Protein AF-A0A2S3U6K3-F1 (afdb_monomer_lite)

Structure (mmCIF, N/CA/C/O backbone):
data_AF-A0A2S3U6K3-F1
#
_entry.id   AF-A0A2S3U6K3-F1
#
loop_
_atom_site.group_PDB
_atom_site.id
_atom_site.type_symbol
_atom_site.label_atom_id
_atom_site.label_alt_id
_atom_site.label_comp_id
_atom_site.label_asym_id
_atom_site.label_entity_id
_atom_site.label_seq_id
_atom_site.pdbx_PDB_ins_code
_atom_site.Cartn_x
_atom_site.Cartn_y
_atom_site.Cartn_z
_atom_site.occupancy
_atom_site.B_iso_or_equiv
_atom_site.auth_seq_id
_atom_site.auth_comp_id
_atom_site.auth_asym_id
_atom_site.auth_atom_id
_atom_site.pdbx_PDB_model_num
ATOM 1 N N . MET A 1 1 ? 9.345 13.080 -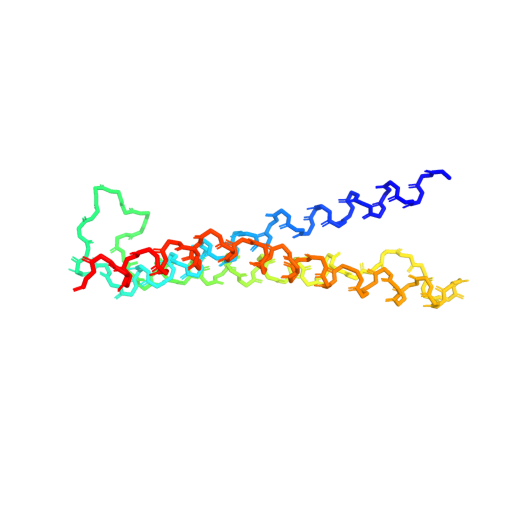25.683 1.00 51.69 1 MET A N 1
ATOM 2 C CA . MET A 1 1 ? 9.073 14.078 -24.620 1.00 51.69 1 MET A CA 1
ATOM 3 C C . MET A 1 1 ? 7.833 13.776 -23.768 1.00 51.69 1 MET A C 1
ATOM 5 O O . MET A 1 1 ? 7.858 14.134 -22.603 1.00 51.69 1 MET A O 1
ATOM 9 N N . ASN A 1 2 ? 6.800 13.067 -24.256 1.00 76.19 2 ASN A N 1
ATOM 10 C CA . ASN A 1 2 ? 5.600 12.757 -23.447 1.00 76.19 2 ASN A CA 1
ATOM 11 C C . ASN A 1 2 ? 5.644 11.438 -22.651 1.00 76.19 2 ASN A C 1
ATOM 13 O O . ASN A 1 2 ? 4.815 11.229 -21.774 1.00 76.19 2 ASN A O 1
ATOM 17 N N . GLU A 1 3 ? 6.584 10.536 -22.928 1.00 78.50 3 GLU A N 1
ATOM 18 C CA . GLU A 1 3 ? 6.544 9.182 -22.356 1.00 78.50 3 GLU A CA 1
ATOM 19 C C . GLU A 1 3 ? 6.883 9.147 -20.859 1.00 78.50 3 GLU A C 1
ATOM 21 O O . GLU A 1 3 ? 6.140 8.558 -20.077 1.00 78.50 3 GLU A O 1
ATOM 26 N N . LEU A 1 4 ? 7.935 9.861 -20.438 1.00 79.69 4 LEU A N 1
ATOM 27 C CA . LEU A 1 4 ? 8.308 9.975 -19.024 1.00 79.69 4 LEU A CA 1
ATOM 28 C C . LEU A 1 4 ? 7.207 10.657 -18.200 1.00 79.69 4 LEU A C 1
ATOM 30 O O . LEU A 1 4 ? 6.883 10.214 -17.102 1.00 79.69 4 LEU A O 1
ATOM 34 N N . PHE A 1 5 ? 6.606 11.717 -18.746 1.00 84.69 5 PHE A N 1
ATOM 35 C CA . PHE A 1 5 ? 5.509 12.430 -18.098 1.00 84.69 5 PHE A CA 1
ATOM 36 C C . PHE A 1 5 ? 4.273 11.535 -17.935 1.00 84.69 5 PHE A C 1
ATOM 38 O O . PHE A 1 5 ? 3.724 11.428 -16.840 1.00 84.69 5 PHE A O 1
ATOM 45 N N . ASN A 1 6 ? 3.886 10.815 -18.990 1.00 83.19 6 ASN A N 1
ATOM 46 C CA . ASN A 1 6 ? 2.787 9.852 -18.932 1.00 83.19 6 ASN A CA 1
ATOM 47 C C . ASN A 1 6 ? 3.073 8.710 -17.948 1.00 83.19 6 ASN A C 1
ATOM 49 O O . ASN A 1 6 ? 2.167 8.257 -17.249 1.00 83.19 6 ASN A O 1
ATOM 53 N N . TRP A 1 7 ? 4.325 8.258 -17.856 1.00 83.88 7 TRP A N 1
ATOM 54 C CA . TRP A 1 7 ? 4.736 7.263 -16.869 1.00 83.88 7 TRP A CA 1
ATOM 55 C C . TRP A 1 7 ? 4.600 7.791 -15.433 1.00 83.88 7 TRP A C 1
ATOM 57 O O . TRP A 1 7 ? 3.980 7.123 -14.608 1.00 83.88 7 TRP A O 1
ATOM 67 N N . LEU A 1 8 ? 5.065 9.012 -15.148 1.00 85.31 8 LEU A N 1
ATOM 68 C CA . LEU A 1 8 ? 4.902 9.649 -13.835 1.00 85.31 8 LEU A CA 1
ATOM 69 C C . LEU A 1 8 ? 3.427 9.842 -13.455 1.00 85.31 8 LEU A C 1
ATOM 71 O O . LEU A 1 8 ? 3.053 9.601 -12.306 1.00 85.31 8 LEU A O 1
ATOM 75 N N . LEU A 1 9 ? 2.575 10.234 -14.408 1.00 86.62 9 LEU A N 1
ATOM 76 C CA . LEU A 1 9 ? 1.130 10.339 -14.186 1.00 86.62 9 LEU A CA 1
ATOM 77 C C . LEU A 1 9 ? 0.504 8.978 -13.861 1.00 86.62 9 LEU A C 1
ATOM 79 O O . LEU A 1 9 ? -0.287 8.876 -12.922 1.00 86.62 9 LEU A O 1
ATOM 83 N N . ASN A 1 10 ? 0.887 7.926 -14.590 1.00 85.88 10 ASN A N 1
ATOM 84 C CA . ASN A 1 10 ? 0.429 6.567 -14.308 1.00 85.88 10 ASN A CA 1
ATOM 85 C C . ASN A 1 10 ? 0.885 6.108 -12.917 1.00 85.88 10 ASN A C 1
ATOM 87 O O . ASN A 1 10 ? 0.065 5.619 -12.143 1.00 85.88 10 ASN A O 1
ATOM 91 N N . LEU A 1 11 ? 2.149 6.340 -12.559 1.00 86.25 11 LEU A N 1
ATOM 92 C CA . LEU A 1 11 ? 2.684 6.011 -11.240 1.00 86.25 11 LEU A CA 1
ATOM 93 C C . LEU A 1 11 ? 1.915 6.730 -10.122 1.00 86.25 11 LEU A C 1
ATOM 95 O O . LEU A 1 11 ? 1.481 6.102 -9.157 1.00 86.25 11 LEU A O 1
ATOM 99 N N . ASN A 1 12 ? 1.680 8.036 -10.269 1.00 88.50 12 ASN A N 1
ATOM 100 C CA . ASN A 1 12 ? 0.926 8.830 -9.299 1.00 88.50 12 ASN A CA 1
ATOM 101 C C . ASN A 1 12 ? -0.510 8.302 -9.132 1.00 88.50 12 ASN A C 1
ATOM 103 O O . ASN A 1 12 ? -0.972 8.105 -8.006 1.00 88.50 12 ASN A O 1
ATOM 107 N N . SER A 1 13 ? -1.171 7.972 -10.247 1.00 85.31 13 SER A N 1
ATOM 108 C CA . SER A 1 13 ? -2.535 7.432 -10.241 1.00 85.31 13 SER A CA 1
ATOM 109 C C . SER A 1 13 ? -2.679 6.118 -9.462 1.00 85.31 13 SER A C 1
ATOM 111 O O . SER A 1 13 ? -3.771 5.814 -8.993 1.00 85.31 13 SER A O 1
ATOM 113 N N . VAL A 1 14 ? -1.586 5.371 -9.271 1.00 85.94 14 VAL A N 1
ATOM 114 C CA . VAL A 1 14 ? -1.536 4.124 -8.489 1.00 85.94 14 VAL A CA 1
ATOM 115 C C . VAL A 1 14 ? -1.131 4.374 -7.039 1.00 85.94 14 VAL A C 1
ATOM 117 O O . VAL A 1 14 ? -1.719 3.807 -6.115 1.00 85.94 14 VAL A O 1
ATOM 120 N N . VAL A 1 15 ? -0.133 5.234 -6.823 1.00 87.38 15 VAL A N 1
ATOM 121 C CA . VAL A 1 15 ? 0.391 5.557 -5.488 1.00 87.38 15 VAL A CA 1
ATOM 122 C C . VAL A 1 15 ? -0.669 6.257 -4.633 1.00 87.38 15 VAL A C 1
ATOM 124 O O . VAL A 1 15 ? -0.821 5.936 -3.454 1.00 87.38 15 VAL A O 1
ATOM 127 N N . MET A 1 16 ? -1.436 7.179 -5.219 1.00 88.88 16 MET A N 1
ATOM 128 C CA . MET A 1 16 ? -2.498 7.917 -4.527 1.00 88.88 16 MET A CA 1
ATOM 129 C C . MET A 1 16 ? -3.542 6.999 -3.871 1.00 88.88 16 MET A C 1
ATOM 131 O O . MET A 1 16 ? -3.791 7.162 -2.674 1.00 88.88 16 MET A O 1
ATOM 135 N N . PRO A 1 17 ? -4.146 6.027 -4.580 1.00 89.50 17 PRO A N 1
ATOM 136 C CA . PRO A 1 17 ? -5.129 5.139 -3.980 1.00 89.50 17 PRO A CA 1
ATOM 137 C C . PRO A 1 17 ? -4.548 4.112 -3.005 1.00 89.50 17 PRO A C 1
ATOM 139 O O . PRO A 1 17 ? -5.260 3.667 -2.104 1.00 89.50 17 PRO A O 1
ATOM 142 N N . MET A 1 18 ? -3.254 3.789 -3.097 1.00 89.62 18 MET A N 1
ATOM 143 C CA . MET A 1 18 ? -2.614 2.827 -2.195 1.00 89.62 18 MET A CA 1
ATOM 144 C C . MET A 1 18 ? -2.727 3.226 -0.719 1.00 89.62 18 MET A C 1
ATOM 146 O O . MET A 1 18 ? -2.892 2.368 0.149 1.00 89.62 18 MET A O 1
ATOM 150 N N . ARG A 1 19 ? -2.723 4.531 -0.412 1.00 90.69 19 ARG A N 1
ATOM 151 C CA . ARG A 1 19 ? -2.925 5.015 0.964 1.00 90.69 19 ARG A CA 1
ATOM 152 C C . ARG A 1 19 ? -4.288 4.613 1.536 1.00 90.69 19 ARG A C 1
ATOM 154 O O . ARG A 1 19 ? -4.408 4.412 2.741 1.00 90.69 19 ARG A O 1
ATOM 161 N N . TYR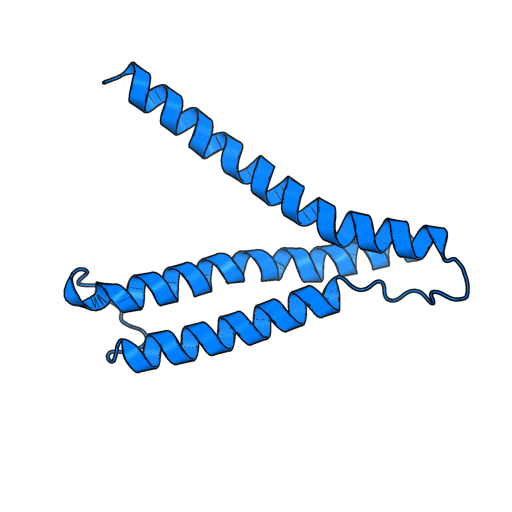 A 1 20 ? -5.313 4.477 0.691 1.00 91.88 20 TYR A N 1
ATOM 162 C CA . TYR A 1 20 ? -6.654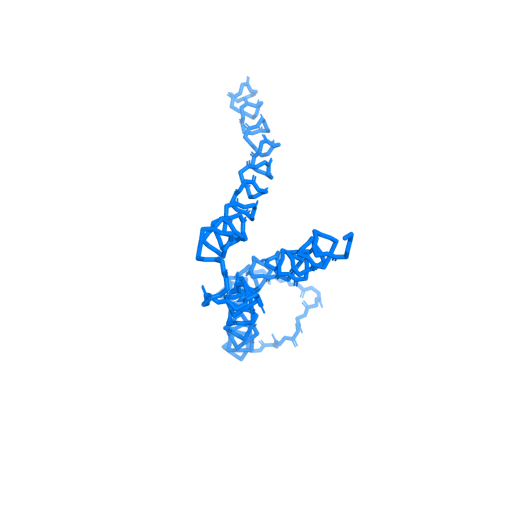 4.104 1.135 1.00 91.88 20 TYR A CA 1
ATOM 163 C C . TYR A 1 20 ? -6.741 2.635 1.545 1.00 91.88 20 TYR A C 1
ATOM 165 O O . TYR A 1 20 ? -7.594 2.304 2.361 1.00 91.88 20 TYR A O 1
ATOM 173 N N . LEU A 1 21 ? -5.827 1.769 1.089 1.00 92.75 21 LEU A N 1
ATOM 174 C CA . LEU A 1 21 ? -5.746 0.386 1.573 1.00 92.75 21 LEU A CA 1
ATOM 175 C C . LEU A 1 21 ? -5.545 0.343 3.092 1.00 92.75 21 LEU A C 1
ATOM 177 O O . LEU A 1 21 ? -6.221 -0.419 3.780 1.00 92.75 21 LEU A O 1
ATOM 181 N N . TRP A 1 22 ? -4.695 1.225 3.628 1.00 91.88 22 TRP A N 1
ATOM 182 C CA . TRP A 1 22 ? -4.504 1.371 5.072 1.00 91.88 22 TRP A CA 1
ATOM 183 C C . TRP A 1 22 ? -5.750 1.896 5.779 1.00 91.88 22 TRP A C 1
ATOM 185 O O . TRP A 1 22 ? -6.077 1.424 6.865 1.00 91.88 22 TRP A O 1
ATOM 195 N N . VAL A 1 23 ? -6.472 2.831 5.157 1.00 92.44 23 VAL A N 1
ATOM 196 C CA . VAL A 1 23 ? -7.727 3.371 5.701 1.00 92.44 23 VAL A CA 1
ATOM 197 C C . VAL A 1 23 ? -8.797 2.282 5.777 1.00 92.44 23 VAL A C 1
ATOM 199 O O . VAL A 1 23 ? -9.435 2.126 6.816 1.00 92.44 23 VAL A O 1
ATOM 202 N N . PHE A 1 24 ? -8.965 1.482 4.723 1.00 93.31 24 PHE A N 1
ATOM 203 C CA . PHE A 1 24 ? -9.925 0.378 4.714 1.00 93.31 24 PHE A CA 1
ATOM 204 C C . PHE A 1 24 ? -9.530 -0.738 5.682 1.00 93.31 24 PHE A C 1
ATOM 206 O O . PHE A 1 24 ? -10.390 -1.264 6.388 1.00 93.31 24 PHE A O 1
ATOM 213 N N . LEU A 1 25 ? -8.237 -1.061 5.780 1.00 92.75 25 LEU A N 1
ATOM 214 C CA . LEU A 1 25 ? -7.735 -2.014 6.768 1.00 92.75 25 LEU A CA 1
ATOM 215 C C . LEU A 1 25 ? -8.019 -1.534 8.197 1.00 92.75 25 LEU A C 1
ATOM 217 O O . LEU A 1 25 ? -8.591 -2.278 8.994 1.00 92.75 25 LEU A O 1
ATOM 221 N N . ALA A 1 26 ? -7.693 -0.277 8.505 1.00 91.81 26 ALA A N 1
ATOM 222 C CA . ALA A 1 26 ? -7.984 0.335 9.797 1.00 91.81 26 ALA A CA 1
ATOM 223 C C . ALA A 1 26 ? -9.490 0.348 10.089 1.00 91.81 26 ALA A C 1
ATOM 225 O O . ALA A 1 26 ? -9.906 0.004 11.193 1.00 91.81 26 ALA A O 1
ATOM 226 N N . TYR A 1 27 ? -10.322 0.661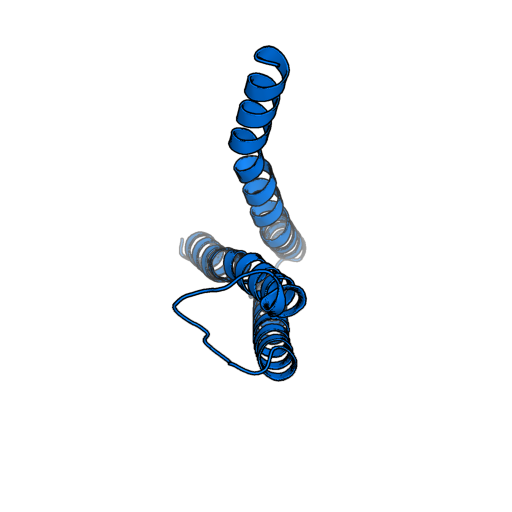 9.094 1.00 91.06 27 TYR A N 1
ATOM 227 C CA . TYR A 1 27 ? -11.776 0.624 9.216 1.00 91.06 27 TYR A CA 1
ATOM 228 C C . TYR A 1 27 ? -12.297 -0.786 9.532 1.00 91.06 27 TYR A C 1
ATOM 230 O O . TYR A 1 27 ? -13.126 -0.949 10.428 1.00 91.06 27 TYR A O 1
ATOM 238 N N . MET A 1 28 ? -11.799 -1.829 8.863 1.00 90.31 28 MET A N 1
ATOM 239 C CA . MET A 1 28 ? -12.177 -3.218 9.159 1.00 90.31 28 MET A CA 1
ATOM 240 C C . MET A 1 28 ? -11.762 -3.644 10.576 1.00 90.31 28 MET A C 1
ATOM 242 O O . MET A 1 28 ? -12.544 -4.295 11.279 1.00 90.31 28 MET A O 1
ATOM 246 N N . LEU A 1 29 ? -10.559 -3.254 11.012 1.00 89.81 29 LEU A N 1
ATOM 247 C CA . LEU A 1 29 ? -10.051 -3.514 12.363 1.00 89.81 29 LEU A CA 1
ATOM 248 C C . LEU A 1 29 ? -10.854 -2.762 13.432 1.00 89.81 29 LEU A C 1
ATOM 250 O O . LEU A 1 29 ? -11.183 -3.340 14.469 1.00 89.81 29 LEU A O 1
ATOM 254 N N . LEU A 1 30 ? -11.239 -1.514 13.158 1.00 88.88 30 LEU A N 1
ATOM 255 C CA . LEU A 1 30 ? -12.103 -0.722 14.029 1.00 88.88 30 LEU A CA 1
ATOM 256 C C . LEU A 1 30 ? -13.496 -1.353 14.138 1.00 88.88 30 LEU A C 1
ATOM 258 O O . LEU A 1 30 ? -14.011 -1.506 15.242 1.00 88.88 30 LEU A O 1
ATOM 262 N N . ASN A 1 31 ? -14.071 -1.822 13.021 1.00 85.69 31 ASN A N 1
ATOM 263 C CA . ASN A 1 31 ? -15.358 -2.528 13.016 1.00 85.69 31 ASN A CA 1
ATOM 264 C C . ASN A 1 31 ? -15.356 -3.791 13.887 1.00 85.69 31 ASN A C 1
ATOM 266 O O . ASN A 1 31 ? -16.380 -4.144 14.470 1.00 85.69 31 ASN A O 1
ATOM 270 N N . LYS A 1 32 ? -14.210 -4.473 14.013 1.00 81.06 32 LYS A N 1
ATOM 271 C CA . LYS A 1 32 ? -14.051 -5.620 14.921 1.00 81.06 32 LYS A CA 1
ATOM 272 C C . LYS A 1 32 ? -14.153 -5.224 16.400 1.00 81.06 32 LYS A C 1
ATOM 274 O O . LYS A 1 32 ? -14.685 -6.013 17.174 1.00 81.06 32 LYS A O 1
ATOM 279 N N . HIS A 1 33 ? -13.738 -4.011 16.761 1.00 82.94 33 HIS A N 1
ATOM 280 C CA . HIS A 1 33 ? -13.707 -3.512 18.142 1.00 82.94 33 HIS A CA 1
ATOM 281 C C . HIS A 1 33 ? -14.790 -2.455 18.429 1.00 82.94 33 HIS A C 1
ATOM 283 O O . HIS A 1 33 ? -14.734 -1.752 19.433 1.00 82.94 33 HIS A O 1
ATOM 289 N N . LEU A 1 34 ? -15.834 -2.353 17.595 1.00 74.25 34 LEU A N 1
ATOM 290 C CA . LEU A 1 34 ? -16.918 -1.366 17.754 1.00 74.25 34 LEU A CA 1
ATOM 291 C C . LEU A 1 34 ? -17.707 -1.460 19.071 1.00 74.25 34 LEU A C 1
ATOM 293 O O . LEU A 1 34 ? -18.472 -0.546 19.383 1.00 74.25 34 LEU A O 1
ATOM 297 N N . LYS A 1 35 ? -17.570 -2.566 19.813 1.00 69.31 35 LYS A N 1
ATOM 298 C CA . LYS A 1 35 ? -18.150 -2.720 21.155 1.00 69.31 35 LYS A CA 1
ATOM 299 C C . LYS A 1 35 ? -17.358 -1.959 22.223 1.00 69.31 35 LYS A C 1
ATOM 301 O O . LYS A 1 35 ? -17.954 -1.531 23.202 1.00 69.31 35 LYS A O 1
ATOM 306 N N . GLU A 1 36 ? -16.057 -1.773 22.017 1.00 75.12 36 GLU A N 1
ATOM 307 C CA . GLU A 1 36 ? -15.146 -1.130 22.972 1.00 75.12 36 GLU A CA 1
ATOM 308 C C . GLU A 1 36 ? -15.029 0.379 22.721 1.00 75.12 36 GLU A C 1
ATOM 310 O O . GLU A 1 36 ? -14.885 1.159 23.657 1.00 75.12 36 GLU A O 1
ATOM 315 N N . PHE A 1 37 ? -15.181 0.813 21.464 1.00 75.94 37 PHE A N 1
ATOM 316 C CA . PHE A 1 37 ? -15.081 2.220 21.075 1.00 75.94 37 PHE A CA 1
ATOM 317 C C . PHE A 1 37 ? -16.464 2.822 20.776 1.00 75.94 37 PHE A C 1
ATOM 319 O O . PHE A 1 37 ? -17.073 2.561 19.732 1.00 75.94 37 PHE A O 1
ATOM 326 N N . LYS A 1 38 ? -16.973 3.670 21.683 1.00 73.00 38 LYS A N 1
ATOM 327 C CA . LYS A 1 38 ? -18.120 4.548 21.394 1.00 73.00 38 LYS A CA 1
ATOM 328 C C . LYS A 1 38 ? -17.638 5.710 20.521 1.00 73.00 38 LYS A C 1
ATOM 330 O O . LYS A 1 38 ? -16.822 6.510 20.956 1.00 73.00 38 LYS A O 1
ATOM 335 N N . SER A 1 39 ? -18.140 5.783 19.292 1.00 76.69 39 SER A N 1
ATOM 336 C CA . SER A 1 39 ? -17.917 6.904 18.375 1.00 76.69 39 SER A CA 1
ATOM 337 C C . SER A 1 39 ? -19.240 7.623 18.131 1.00 76.69 39 SER A C 1
ATOM 339 O O . SER A 1 39 ? -20.262 6.946 17.972 1.00 76.69 39 SER A O 1
ATOM 341 N N . ASP A 1 40 ? -19.204 8.958 18.081 1.00 78.88 40 ASP A N 1
ATOM 342 C CA . ASP A 1 40 ? -20.358 9.805 17.746 1.00 78.88 40 ASP A CA 1
ATOM 343 C C . ASP A 1 40 ? -20.897 9.527 16.341 1.00 78.88 40 ASP A C 1
ATOM 345 O O . ASP A 1 40 ? -22.096 9.644 16.095 1.00 78.88 40 ASP A O 1
ATOM 349 N N . TYR A 1 41 ? -20.030 9.090 15.422 1.00 81.94 41 TYR A N 1
ATOM 350 C CA . TYR A 1 41 ? -20.418 8.740 14.064 1.00 81.94 41 TYR A CA 1
ATOM 351 C C . TYR A 1 41 ? -20.083 7.285 13.741 1.00 81.94 41 TYR A C 1
ATOM 353 O O . TYR A 1 41 ? -18.934 6.846 13.795 1.00 81.94 41 TYR A O 1
ATOM 361 N N . LYS A 1 42 ? -21.107 6.526 13.340 1.00 79.06 42 LYS A N 1
ATOM 362 C CA . LYS A 1 42 ? -20.964 5.157 12.838 1.00 79.06 42 LYS A CA 1
ATOM 363 C C . LYS A 1 42 ? -21.533 5.093 11.432 1.00 79.06 42 LYS A C 1
ATOM 365 O 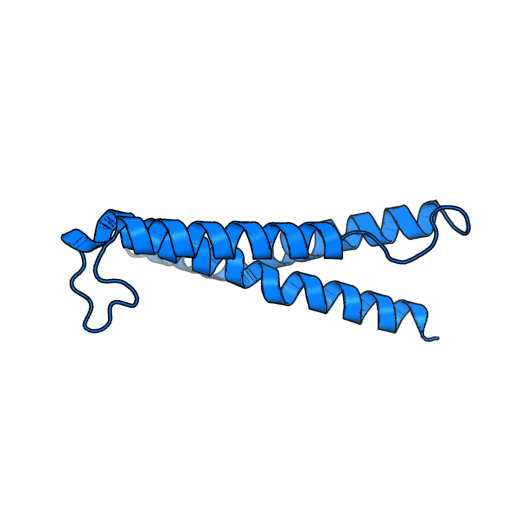O . LYS A 1 42 ? -22.742 5.215 11.264 1.00 79.06 42 LYS A O 1
ATOM 370 N N . PHE A 1 43 ? -20.669 4.839 10.449 1.00 79.19 43 PHE A N 1
ATOM 371 C CA . PHE A 1 43 ? -21.094 4.633 9.062 1.00 79.19 43 PHE A CA 1
ATOM 372 C C . PHE A 1 43 ? -22.116 3.490 8.953 1.00 79.19 43 PHE A C 1
ATOM 374 O O . PHE A 1 43 ? -23.181 3.652 8.369 1.00 79.19 43 PHE A O 1
ATOM 381 N N . LEU A 1 44 ? -21.824 2.349 9.589 1.00 82.81 44 LEU A N 1
ATOM 382 C CA . LEU A 1 44 ? -22.738 1.214 9.702 1.00 82.81 44 LEU A CA 1
ATOM 383 C C . LEU A 1 44 ? -22.863 0.809 11.172 1.00 82.81 44 LEU A C 1
ATOM 385 O O . LEU A 1 44 ? -21.866 0.603 11.862 1.00 82.81 44 LEU A O 1
ATOM 389 N N . LYS A 1 45 ? -24.104 0.695 11.662 1.00 79.50 45 LYS A N 1
ATOM 390 C CA . LYS A 1 45 ? -24.393 0.279 13.048 1.00 79.50 45 LYS A CA 1
ATOM 391 C C . LYS A 1 45 ? -24.078 -1.201 13.282 1.00 79.50 45 LYS A C 1
ATOM 393 O O . LYS A 1 45 ? -23.743 -1.582 14.400 1.00 79.50 45 LYS A O 1
ATOM 398 N N . ASN A 1 46 ? -24.178 -2.022 12.233 1.00 84.62 46 ASN A N 1
ATOM 399 C CA . ASN A 1 46 ? -23.844 -3.440 12.287 1.00 84.62 46 ASN A CA 1
ATOM 400 C C . ASN A 1 46 ? -22.350 -3.651 11.951 1.00 84.62 46 ASN A C 1
ATOM 402 O O . ASN A 1 46 ? -21.952 -3.395 10.810 1.00 84.62 46 ASN A O 1
ATOM 406 N N . PRO A 1 47 ? -21.531 -4.162 12.894 1.00 83.50 47 PRO A N 1
ATOM 407 C CA . PRO A 1 47 ? -20.093 -4.355 12.691 1.00 83.50 47 PRO A CA 1
ATOM 408 C C . PRO A 1 47 ? -19.762 -5.367 11.585 1.00 83.50 47 PRO A C 1
ATOM 410 O O . PRO A 1 47 ? -18.710 -5.269 10.953 1.00 83.50 47 PRO A O 1
ATOM 413 N N . VAL A 1 48 ? -20.646 -6.338 11.331 1.00 86.38 48 VAL A N 1
ATOM 414 C CA . VAL A 1 48 ? -20.453 -7.345 10.276 1.00 86.38 48 VAL A CA 1
ATOM 415 C C . VAL A 1 48 ? -20.651 -6.711 8.902 1.00 86.38 48 VAL A C 1
ATOM 417 O O . VAL A 1 48 ? -19.797 -6.864 8.032 1.00 86.38 48 VAL A O 1
ATOM 420 N N . ALA A 1 49 ? -21.724 -5.933 8.731 1.00 88.12 49 ALA A N 1
ATOM 421 C CA . ALA A 1 49 ? -21.983 -5.202 7.491 1.00 88.12 49 ALA A CA 1
ATOM 422 C C . ALA A 1 49 ? -20.880 -4.171 7.206 1.00 88.12 49 ALA A C 1
ATOM 424 O O . ALA A 1 49 ? -20.386 -4.097 6.084 1.00 88.12 49 ALA A O 1
ATOM 425 N N . GLY A 1 50 ? -20.435 -3.436 8.235 1.00 87.94 50 GLY A N 1
ATOM 426 C CA . GLY A 1 50 ? -19.303 -2.511 8.133 1.00 87.94 50 GLY A CA 1
ATOM 427 C C . GLY A 1 50 ? -18.037 -3.201 7.637 1.00 87.94 50 GLY A C 1
ATOM 428 O O . GLY A 1 50 ? -17.411 -2.755 6.679 1.00 87.94 50 GLY A O 1
ATOM 429 N N . ARG A 1 51 ? -17.697 -4.356 8.216 1.00 88.81 51 ARG A N 1
ATOM 430 C CA . ARG A 1 51 ? -16.536 -5.134 7.772 1.00 88.81 51 ARG A CA 1
ATOM 431 C C . ARG A 1 51 ? -16.667 -5.627 6.329 1.00 88.81 51 ARG A C 1
ATOM 433 O O . ARG A 1 51 ? -15.681 -5.559 5.607 1.00 88.81 51 ARG A O 1
ATOM 440 N N . LEU A 1 52 ? -17.843 -6.094 5.908 1.00 93.25 52 LEU A N 1
ATOM 441 C CA . LEU A 1 52 ? -18.070 -6.568 4.536 1.00 93.25 52 LEU A CA 1
ATOM 442 C C . LEU A 1 52 ? -17.904 -5.448 3.504 1.00 93.25 52 LEU A C 1
ATOM 444 O O . LEU A 1 52 ? -17.198 -5.634 2.517 1.00 93.25 52 LEU A O 1
ATOM 448 N N . VAL A 1 53 ? -18.484 -4.271 3.757 1.00 92.94 53 VAL A N 1
ATOM 449 C CA . VAL A 1 53 ? -18.324 -3.107 2.870 1.00 92.94 53 VAL A CA 1
ATOM 450 C C . VAL A 1 53 ? -16.866 -2.647 2.837 1.00 92.94 53 VAL A C 1
ATOM 452 O O . VAL A 1 53 ? -16.321 -2.398 1.765 1.00 92.94 53 VAL A O 1
ATOM 455 N N . GLY A 1 54 ? -16.202 -2.602 3.996 1.00 91.50 54 GLY A N 1
ATOM 456 C CA . GLY A 1 54 ? -14.774 -2.296 4.077 1.00 91.50 54 GLY A CA 1
ATOM 457 C C . GLY A 1 54 ? -13.910 -3.284 3.290 1.00 91.50 54 GLY A C 1
ATOM 458 O O . GLY A 1 54 ? -13.013 -2.860 2.566 1.00 91.50 54 GLY A O 1
ATOM 459 N N . ALA A 1 55 ? -14.208 -4.582 3.382 1.00 94.00 55 ALA A N 1
ATOM 460 C CA . ALA A 1 55 ? -13.502 -5.632 2.653 1.00 94.00 55 ALA A CA 1
ATOM 461 C C . ALA A 1 55 ? -13.721 -5.528 1.140 1.00 94.00 55 ALA A C 1
ATOM 463 O O . ALA A 1 55 ? -12.765 -5.648 0.380 1.00 94.00 55 ALA A O 1
ATOM 464 N N . TRP A 1 56 ? -14.947 -5.242 0.697 1.00 94.88 56 TRP A N 1
ATOM 465 C CA . TRP A 1 56 ? -15.250 -5.010 -0.714 1.00 94.88 56 TRP A CA 1
ATOM 466 C C . TRP A 1 56 ? -14.461 -3.823 -1.276 1.00 94.88 56 TRP A C 1
ATOM 468 O O . TRP A 1 56 ? -13.762 -3.962 -2.280 1.00 94.88 56 TRP A O 1
ATOM 478 N N . CYS A 1 57 ? -14.503 -2.675 -0.592 1.00 94.25 57 CYS A N 1
ATOM 479 C CA . CYS A 1 57 ? -13.748 -1.490 -0.997 1.00 94.25 57 CYS A CA 1
ATOM 480 C C . CYS A 1 57 ? -12.235 -1.750 -0.992 1.00 94.25 57 CYS A C 1
ATOM 482 O O . CYS A 1 57 ? -11.536 -1.325 -1.914 1.00 94.25 57 CYS A O 1
ATOM 484 N N . PHE A 1 58 ? -11.731 -2.484 0.006 1.00 95.00 58 PHE A N 1
ATOM 485 C CA . PHE A 1 58 ? -10.326 -2.880 0.082 1.00 95.00 58 PHE A CA 1
ATOM 486 C C . PHE A 1 58 ? -9.921 -3.741 -1.118 1.00 95.00 58 PHE A C 1
ATOM 488 O O . PHE A 1 58 ? -8.939 -3.421 -1.782 1.00 95.00 58 PHE A O 1
ATOM 495 N N . LEU A 1 59 ? -10.686 -4.794 -1.423 1.00 95.69 59 LEU A N 1
ATOM 496 C CA . LEU A 1 59 ? -10.396 -5.711 -2.527 1.00 95.69 59 LEU A CA 1
ATOM 497 C C . LEU A 1 59 ? -10.453 -5.001 -3.879 1.00 95.69 59 LEU A C 1
ATOM 499 O O . LEU A 1 59 ? -9.533 -5.150 -4.678 1.00 95.69 59 LEU A O 1
ATOM 503 N N . PHE A 1 60 ? -11.478 -4.181 -4.114 1.00 94.88 60 PHE A N 1
ATOM 504 C CA . PHE A 1 60 ? -11.598 -3.399 -5.343 1.00 94.88 60 PHE A CA 1
ATOM 505 C C . PHE A 1 60 ? -10.422 -2.429 -5.524 1.00 94.88 60 PHE A C 1
ATOM 507 O O . PHE A 1 60 ? -9.812 -2.377 -6.591 1.00 94.88 60 PHE A O 1
ATOM 514 N N . THR A 1 61 ? -10.055 -1.702 -4.466 1.00 93.06 61 THR A N 1
ATOM 515 C CA . THR A 1 61 ? -8.919 -0.768 -4.505 1.00 93.06 61 THR A CA 1
ATOM 516 C C . THR A 1 61 ? -7.604 -1.508 -4.728 1.00 93.06 61 THR A C 1
ATOM 518 O O . THR A 1 61 ? -6.803 -1.092 -5.560 1.00 93.06 61 THR A O 1
ATOM 521 N N . ALA A 1 62 ? -7.383 -2.622 -4.024 1.00 92.81 62 ALA A N 1
ATOM 522 C CA . ALA A 1 62 ? -6.170 -3.419 -4.162 1.00 92.81 62 ALA A CA 1
ATOM 523 C C . ALA A 1 62 ? -6.036 -3.969 -5.585 1.00 92.81 62 ALA A C 1
ATOM 525 O O . ALA A 1 62 ? -4.972 -3.862 -6.190 1.00 92.81 62 ALA A O 1
ATOM 526 N N . PHE A 1 63 ? -7.134 -4.480 -6.142 1.00 93.69 63 PHE A N 1
ATOM 527 C CA . PHE A 1 63 ? -7.192 -4.958 -7.516 1.00 93.69 63 PHE A CA 1
ATOM 528 C C . PHE A 1 63 ? -6.858 -3.850 -8.525 1.00 93.69 63 PHE A C 1
ATOM 530 O O . PHE A 1 63 ? -5.991 -4.037 -9.377 1.00 93.69 63 PHE A O 1
ATOM 537 N N . ALA A 1 64 ? -7.466 -2.668 -8.386 1.00 91.00 64 ALA A N 1
ATOM 538 C CA . ALA A 1 64 ? -7.180 -1.522 -9.247 1.00 91.00 64 ALA A CA 1
ATOM 539 C C . ALA A 1 64 ? -5.716 -1.056 -9.142 1.00 91.00 64 ALA A C 1
ATOM 541 O O . ALA A 1 64 ? -5.090 -0.767 -10.162 1.00 91.00 64 ALA A O 1
ATOM 542 N N . CYS A 1 65 ? -5.144 -1.025 -7.933 1.00 90.06 65 CYS A N 1
ATOM 543 C CA . CYS A 1 65 ? -3.737 -0.683 -7.725 1.00 90.06 65 CYS A CA 1
ATOM 544 C C . CYS A 1 65 ? -2.796 -1.702 -8.383 1.00 90.06 65 CYS A C 1
ATOM 546 O O . CYS A 1 65 ? -1.858 -1.288 -9.054 1.00 90.06 65 CYS A O 1
ATOM 548 N N . ILE A 1 66 ? -3.050 -3.008 -8.232 1.00 89.31 66 ILE A N 1
ATOM 549 C CA . ILE A 1 66 ? -2.221 -4.068 -8.832 1.00 89.31 66 ILE A CA 1
ATOM 550 C C . ILE A 1 66 ? -2.253 -3.976 -10.360 1.00 89.31 66 ILE A C 1
ATOM 552 O O . ILE A 1 66 ? -1.203 -3.994 -10.998 1.00 89.31 66 ILE A O 1
ATOM 556 N N . LEU A 1 67 ? -3.440 -3.820 -10.954 1.00 88.44 67 LEU A N 1
ATOM 557 C CA . LEU A 1 67 ? -3.566 -3.652 -12.402 1.00 88.44 67 LEU A CA 1
ATOM 558 C C . LEU A 1 67 ? -2.913 -2.357 -12.894 1.00 88.44 67 LEU A C 1
ATOM 560 O O . LEU A 1 67 ? -2.291 -2.345 -13.953 1.00 88.44 67 LEU A O 1
ATOM 564 N N . GLY A 1 68 ? -3.017 -1.275 -12.124 1.00 86.19 68 GLY A N 1
ATOM 565 C CA . GLY A 1 68 ? -2.410 0.005 -12.473 1.00 86.19 68 GLY A CA 1
ATOM 566 C C . GLY A 1 68 ? -0.878 0.001 -12.434 1.00 86.19 68 GLY A C 1
ATOM 567 O O . GLY A 1 68 ? -0.262 0.812 -13.122 1.00 86.19 68 GLY A O 1
ATOM 568 N N . MET A 1 69 ? -0.251 -0.912 -11.678 1.00 86.38 69 MET A N 1
ATOM 569 C CA . MET A 1 69 ? 1.212 -1.072 -11.653 1.00 86.38 69 MET A CA 1
ATOM 570 C C . MET A 1 69 ? 1.772 -1.658 -12.952 1.00 86.38 69 MET A C 1
ATOM 572 O O . MET A 1 69 ? 2.960 -1.474 -13.230 1.00 86.38 69 MET A O 1
ATOM 576 N N . VAL A 1 70 ? 0.950 -2.351 -13.745 1.00 85.12 70 VAL A N 1
ATOM 577 C CA . VAL A 1 70 ? 1.381 -2.957 -15.007 1.00 85.12 70 VAL A CA 1
ATOM 578 C C . VAL A 1 70 ? 1.703 -1.849 -16.022 1.00 85.12 70 VAL A C 1
ATOM 580 O O . VAL A 1 70 ? 0.847 -0.999 -16.290 1.00 85.12 70 VAL A O 1
ATOM 583 N N . PRO A 1 71 ? 2.917 -1.820 -16.606 1.00 78.62 71 PRO A N 1
ATOM 584 C CA . PRO A 1 71 ? 3.269 -0.810 -17.592 1.00 78.62 71 PRO A CA 1
ATOM 585 C C . PRO A 1 71 ? 2.361 -0.898 -18.822 1.00 78.62 71 PRO A C 1
ATOM 587 O O . PRO A 1 71 ? 2.119 -1.977 -19.360 1.00 78.62 71 PRO A O 1
ATOM 590 N N . LYS A 1 72 ? 1.889 0.263 -19.291 1.00 71.75 72 LYS A N 1
ATOM 591 C CA . LYS A 1 72 ? 1.014 0.391 -20.473 1.00 71.75 72 LYS A CA 1
ATOM 592 C C . LYS A 1 72 ? 1.780 0.342 -21.804 1.00 71.75 72 LYS A C 1
ATOM 594 O O . LYS A 1 72 ? 1.175 0.464 -22.865 1.00 71.75 72 LYS A O 1
ATOM 599 N N . THR A 1 73 ? 3.105 0.222 -21.757 1.00 69.00 73 THR A N 1
ATOM 600 C CA . THR A 1 73 ? 3.975 0.099 -22.930 1.00 69.00 73 THR A CA 1
ATOM 601 C C . THR A 1 73 ? 3.972 -1.341 -23.450 1.00 69.00 73 THR A C 1
ATOM 603 O O . THR A 1 73 ? 3.843 -2.292 -22.680 1.00 69.00 73 THR A O 1
ATOM 606 N N . SER A 1 74 ? 4.090 -1.520 -24.770 1.00 65.56 74 SER A N 1
ATOM 607 C CA . SER A 1 74 ? 4.149 -2.861 -25.363 1.00 65.56 74 SER A CA 1
ATOM 608 C C . SER A 1 74 ? 5.442 -3.565 -24.951 1.00 65.56 74 SER A C 1
ATOM 610 O O . SER A 1 74 ? 6.538 -3.058 -25.192 1.00 65.56 74 SER A O 1
ATOM 612 N N . TYR A 1 75 ? 5.321 -4.755 -24.361 1.00 62.44 75 TYR A N 1
ATOM 613 C CA . TYR A 1 75 ? 6.469 -5.599 -24.012 1.00 62.44 75 TYR A CA 1
ATOM 614 C C . TYR A 1 75 ? 7.330 -5.934 -25.243 1.00 62.44 75 TYR A C 1
ATOM 616 O O . TYR A 1 75 ? 8.551 -6.022 -25.148 1.00 62.44 75 TYR A O 1
ATOM 624 N N . ALA A 1 76 ? 6.695 -6.061 -26.414 1.00 60.62 76 ALA A N 1
ATOM 625 C CA . ALA A 1 76 ? 7.342 -6.470 -27.656 1.00 60.62 76 ALA A CA 1
ATOM 626 C C . ALA A 1 76 ? 8.267 -5.401 -28.262 1.00 60.62 76 ALA A C 1
ATOM 628 O O . ALA A 1 76 ? 9.158 -5.748 -29.031 1.00 60.62 76 ALA A O 1
ATOM 629 N N . SER A 1 77 ? 8.072 -4.117 -27.943 1.00 64.69 77 SER A N 1
ATOM 630 C CA . SER A 1 77 ? 8.885 -3.042 -28.522 1.00 64.69 77 SER A CA 1
ATOM 631 C C . SER A 1 77 ? 10.151 -2.746 -27.720 1.00 64.69 77 SER A C 1
ATOM 633 O O . SER A 1 77 ? 11.160 -2.423 -28.333 1.00 64.69 77 SER A O 1
ATOM 635 N N . ASN A 1 78 ? 10.132 -2.866 -26.384 1.00 67.12 78 ASN A N 1
ATOM 636 C CA . ASN A 1 78 ? 11.306 -2.648 -25.521 1.00 67.12 78 ASN A CA 1
ATOM 637 C C . ASN A 1 78 ? 11.194 -3.405 -24.173 1.00 67.12 78 ASN A C 1
ATOM 639 O O . ASN A 1 78 ? 10.796 -2.808 -23.164 1.00 67.12 78 ASN A O 1
ATOM 643 N N . PRO A 1 79 ? 11.605 -4.686 -24.105 1.00 71.31 79 PRO A N 1
ATOM 644 C CA . PRO A 1 79 ? 11.464 -5.522 -22.905 1.00 71.31 79 PRO A CA 1
ATOM 645 C C . PRO A 1 79 ? 12.171 -4.956 -21.661 1.00 71.31 79 PRO A C 1
ATOM 647 O O . PRO A 1 79 ? 11.626 -4.989 -20.558 1.00 71.31 79 PRO A O 1
ATOM 650 N N . SER A 1 80 ? 13.367 -4.380 -21.831 1.00 75.69 80 SER A N 1
ATOM 651 C CA . SER A 1 80 ? 14.166 -3.838 -20.720 1.00 75.69 80 SER A CA 1
ATOM 652 C C . SER A 1 80 ? 13.533 -2.601 -20.079 1.00 75.69 80 SER A C 1
ATOM 654 O O . SER A 1 80 ? 13.546 -2.460 -18.858 1.00 75.69 80 SER A O 1
ATOM 656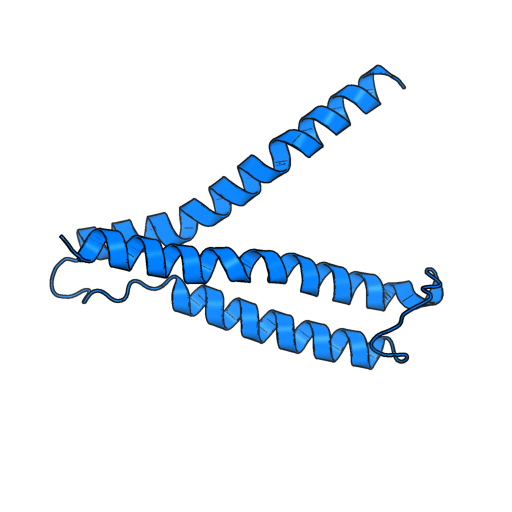 N N . SER A 1 81 ? 12.935 -1.717 -20.887 1.00 76.25 81 SER A N 1
ATOM 657 C CA . SER A 1 81 ? 12.231 -0.526 -20.387 1.00 76.25 81 SER A CA 1
ATOM 658 C C . SER A 1 81 ? 10.946 -0.914 -19.654 1.00 76.25 81 SER A C 1
ATOM 660 O O . SER A 1 81 ? 10.637 -0.359 -18.601 1.00 76.25 81 SER A O 1
ATOM 662 N N . TRP A 1 82 ? 10.232 -1.926 -20.157 1.00 82.25 82 TRP A N 1
ATOM 663 C CA . TRP A 1 82 ? 9.030 -2.454 -19.513 1.00 82.25 82 TRP A CA 1
ATOM 664 C C . TRP A 1 82 ? 9.330 -3.027 -18.121 1.00 82.25 82 TRP A C 1
ATOM 666 O O . TRP A 1 82 ? 8.671 -2.664 -17.146 1.00 82.25 82 TRP A O 1
ATOM 676 N N . LEU A 1 83 ? 10.377 -3.853 -18.000 1.00 81.62 83 LEU A N 1
ATOM 677 C CA . LEU A 1 83 ? 10.810 -4.406 -16.711 1.00 81.62 83 LEU A CA 1
ATOM 678 C C . LEU A 1 83 ? 11.286 -3.317 -15.743 1.00 81.62 83 LEU A C 1
ATOM 680 O O . LEU A 1 83 ? 10.981 -3.381 -14.550 1.00 81.62 83 LEU A O 1
ATOM 684 N N . PHE A 1 84 ? 11.986 -2.295 -16.241 1.00 83.38 84 PHE A N 1
ATOM 685 C CA . PHE A 1 84 ? 12.405 -1.155 -15.429 1.00 83.38 84 PHE A CA 1
ATOM 686 C C . PHE A 1 84 ? 11.206 -0.356 -14.894 1.00 83.38 84 PHE A C 1
ATOM 688 O O . PHE A 1 84 ? 11.136 -0.085 -13.695 1.00 83.38 84 PHE A O 1
ATOM 695 N N . GLN A 1 85 ? 10.224 -0.044 -15.747 1.00 83.56 85 GLN A N 1
ATOM 696 C CA . GLN A 1 85 ? 9.001 0.656 -15.339 1.00 83.56 85 GLN A CA 1
ATOM 697 C C . GLN A 1 85 ? 8.189 -0.156 -14.330 1.00 83.56 85 GLN A C 1
ATOM 699 O O . GLN A 1 85 ? 7.740 0.402 -13.332 1.00 83.56 85 GLN A O 1
ATOM 704 N N . LEU A 1 86 ? 8.035 -1.467 -14.547 1.00 86.88 86 LEU A N 1
ATOM 705 C CA . LEU A 1 86 ? 7.347 -2.347 -13.600 1.00 86.88 86 LEU A CA 1
ATOM 706 C C . LEU A 1 86 ? 8.064 -2.365 -12.244 1.00 86.88 86 LEU A C 1
ATOM 708 O O . LEU A 1 86 ? 7.427 -2.221 -11.202 1.00 86.88 86 LEU A O 1
ATOM 712 N N . THR A 1 87 ? 9.394 -2.491 -12.259 1.00 88.12 87 THR A N 1
ATOM 713 C CA . THR A 1 87 ? 10.212 -2.490 -11.041 1.00 88.12 87 THR A CA 1
ATOM 714 C C . THR A 1 87 ? 10.032 -1.189 -10.268 1.00 88.12 87 THR A C 1
ATOM 716 O O . THR A 1 87 ? 9.779 -1.229 -9.068 1.00 88.12 87 THR A O 1
ATOM 719 N N . LEU A 1 88 ? 10.091 -0.035 -10.937 1.00 88.44 88 LEU A N 1
ATOM 720 C CA . LEU A 1 88 ? 9.877 1.258 -10.286 1.00 88.44 88 LEU A CA 1
ATOM 721 C C . LEU A 1 88 ? 8.443 1.426 -9.772 1.00 88.44 88 LEU A C 1
ATOM 723 O O . LEU A 1 88 ? 8.259 1.899 -8.653 1.00 88.44 88 LEU A O 1
ATOM 727 N N . ASN A 1 89 ? 7.435 0.979 -10.524 1.00 89.56 89 ASN A N 1
ATOM 728 C CA . ASN A 1 89 ? 6.035 1.038 -10.095 1.00 89.56 89 ASN A CA 1
ATOM 729 C C . ASN A 1 89 ? 5.779 0.261 -8.794 1.00 89.56 89 ASN A C 1
ATOM 731 O O . ASN A 1 89 ? 4.905 0.646 -8.017 1.00 89.56 89 ASN A O 1
ATOM 735 N N . ILE A 1 90 ? 6.552 -0.797 -8.538 1.00 88.94 90 ILE A N 1
ATOM 736 C CA . ILE A 1 90 ? 6.491 -1.591 -7.303 1.00 88.94 90 ILE A CA 1
ATOM 737 C C . ILE A 1 90 ? 7.395 -0.994 -6.214 1.00 88.94 90 ILE A C 1
ATOM 739 O O . ILE A 1 90 ? 6.990 -0.883 -5.056 1.00 88.94 90 ILE A O 1
ATOM 743 N N . LEU A 1 91 ? 8.616 -0.587 -6.570 1.00 92.00 91 LEU A N 1
ATOM 744 C CA . LEU A 1 91 ? 9.625 -0.113 -5.624 1.00 92.00 91 LEU A CA 1
ATOM 745 C C . LEU A 1 91 ? 9.271 1.260 -5.036 1.00 92.00 91 LEU A C 1
ATOM 747 O O . LEU A 1 91 ? 9.450 1.481 -3.839 1.00 92.00 91 LEU A O 1
ATOM 751 N N . THR A 1 92 ? 8.746 2.181 -5.847 1.00 91.25 92 THR A N 1
ATOM 752 C CA . THR A 1 92 ? 8.418 3.545 -5.409 1.00 91.25 92 THR A CA 1
ATOM 753 C C . THR A 1 92 ? 7.428 3.567 -4.235 1.00 91.25 92 THR A C 1
ATOM 755 O O . THR A 1 92 ? 7.740 4.205 -3.226 1.00 91.25 92 THR A O 1
ATOM 758 N N . PRO A 1 93 ? 6.280 2.860 -4.274 1.00 89.38 93 PRO A N 1
ATOM 759 C CA . PRO A 1 93 ? 5.391 2.803 -3.120 1.00 89.38 93 PRO A CA 1
ATOM 760 C C . PRO A 1 93 ? 6.036 2.209 -1.860 1.00 89.38 93 PRO A C 1
ATOM 762 O O . PRO A 1 93 ? 5.792 2.706 -0.762 1.00 89.38 93 PRO A O 1
ATOM 765 N N . ILE A 1 94 ? 6.894 1.190 -1.998 1.00 90.62 94 ILE A N 1
ATOM 766 C CA . ILE A 1 94 ? 7.611 0.582 -0.863 1.00 90.62 94 ILE A CA 1
ATOM 767 C C . ILE A 1 94 ? 8.542 1.608 -0.208 1.00 90.62 94 ILE A C 1
ATOM 769 O O . ILE A 1 94 ? 8.541 1.754 1.016 1.00 90.62 94 ILE A O 1
ATOM 773 N N . ILE A 1 95 ? 9.291 2.364 -1.016 1.00 93.25 95 ILE A N 1
ATOM 774 C CA . ILE A 1 95 ? 10.160 3.442 -0.532 1.00 93.25 95 ILE A CA 1
ATOM 775 C C . ILE A 1 95 ? 9.332 4.509 0.191 1.00 93.25 95 ILE A C 1
ATOM 777 O O . ILE A 1 95 ? 9.716 4.945 1.273 1.00 93.25 95 ILE A O 1
ATOM 781 N N . PHE A 1 96 ? 8.172 4.902 -0.342 1.00 91.81 96 PHE A N 1
ATOM 782 C CA . PHE A 1 96 ? 7.300 5.878 0.319 1.00 91.81 96 PHE A CA 1
ATOM 783 C C . PHE A 1 96 ? 6.758 5.387 1.663 1.00 91.81 96 PHE A C 1
ATOM 785 O O . PHE A 1 96 ? 6.723 6.162 2.620 1.00 91.81 96 PHE A O 1
ATOM 792 N N . VAL A 1 97 ? 6.401 4.106 1.778 1.00 90.44 97 VAL A N 1
ATOM 793 C CA . VAL A 1 97 ? 6.024 3.509 3.068 1.00 90.44 97 VAL A CA 1
ATOM 794 C C . VAL A 1 97 ? 7.206 3.537 4.042 1.00 90.44 97 VAL A C 1
ATOM 796 O O . VAL A 1 97 ? 7.036 3.949 5.189 1.00 90.44 97 VAL A O 1
ATOM 799 N N . ALA A 1 98 ? 8.410 3.168 3.592 1.00 91.75 98 ALA A N 1
ATOM 800 C CA . ALA A 1 98 ? 9.617 3.209 4.418 1.00 91.75 98 ALA A CA 1
ATOM 801 C C . ALA A 1 98 ? 9.940 4.630 4.912 1.00 91.75 98 ALA A C 1
ATOM 803 O O . ALA A 1 98 ? 10.199 4.824 6.101 1.00 91.75 98 ALA A O 1
ATOM 804 N N . LEU A 1 99 ? 9.844 5.631 4.031 1.00 94.00 99 LEU A N 1
ATOM 805 C CA . LEU A 1 99 ? 10.007 7.043 4.382 1.00 94.00 99 LEU A CA 1
ATOM 806 C C . LEU A 1 99 ? 8.956 7.499 5.404 1.00 94.00 99 LEU A C 1
ATOM 808 O O . LEU A 1 99 ? 9.295 8.168 6.380 1.00 94.00 99 LEU A O 1
ATOM 812 N N . GLY A 1 100 ? 7.696 7.082 5.242 1.00 89.56 100 GLY A N 1
ATOM 813 C CA . GLY A 1 100 ? 6.617 7.384 6.187 1.00 89.56 100 GLY A CA 1
ATOM 814 C C . GLY A 1 100 ? 6.854 6.838 7.601 1.00 89.56 100 GLY A C 1
ATOM 815 O O . GLY A 1 100 ? 6.356 7.405 8.573 1.00 89.56 100 GLY A O 1
ATOM 816 N N . MET A 1 101 ? 7.658 5.780 7.748 1.00 91.88 101 MET A N 1
ATOM 817 C CA . MET A 1 101 ? 7.997 5.199 9.052 1.00 91.88 101 MET A CA 1
ATOM 818 C C . MET A 1 101 ? 9.109 5.949 9.806 1.00 91.88 101 MET A C 1
ATOM 820 O O . MET A 1 101 ? 9.286 5.705 11.002 1.00 91.88 101 MET A O 1
ATOM 824 N N . ILE A 1 102 ? 9.827 6.884 9.171 1.00 94.06 102 ILE A N 1
ATOM 825 C CA . ILE A 1 102 ? 10.943 7.618 9.797 1.00 94.06 102 ILE A CA 1
ATOM 826 C C . ILE A 1 102 ? 10.477 8.417 11.022 1.00 94.06 102 ILE A C 1
ATOM 828 O O . ILE A 1 102 ? 11.042 8.266 12.108 1.00 94.06 102 ILE A O 1
ATOM 832 N N . LEU A 1 103 ? 9.417 9.221 10.885 1.00 93.06 103 LEU A N 1
ATOM 833 C CA . LEU A 1 103 ? 8.893 10.038 11.986 1.00 93.06 103 LEU A CA 1
ATOM 834 C C . LEU A 1 103 ? 8.383 9.182 13.169 1.00 93.06 103 LEU A C 1
ATOM 836 O O . LEU A 1 103 ? 8.798 9.442 14.302 1.00 93.06 103 LEU A O 1
ATOM 840 N N . PRO A 1 104 ? 7.571 8.122 12.958 1.00 91.00 104 PRO A N 1
ATOM 841 C CA . PRO A 1 104 ? 7.210 7.182 14.020 1.00 91.00 104 PRO A CA 1
ATOM 842 C C . PRO A 1 104 ? 8.407 6.535 14.726 1.00 91.00 104 PRO A C 1
ATOM 844 O O . PRO A 1 104 ? 8.375 6.363 15.945 1.00 91.00 104 PRO A O 1
ATOM 847 N N . MET A 1 105 ? 9.465 6.173 13.991 1.00 91.88 105 MET A N 1
ATOM 848 C CA . MET A 1 105 ? 10.671 5.577 14.578 1.00 91.88 105 MET A CA 1
ATOM 849 C C . MET A 1 105 ? 11.415 6.560 15.485 1.00 91.88 105 MET A C 1
ATOM 851 O O . MET A 1 105 ? 11.830 6.184 16.583 1.00 91.88 105 MET A O 1
ATOM 855 N N . ILE A 1 106 ? 11.537 7.821 15.065 1.00 93.12 106 ILE A N 1
ATOM 856 C CA . ILE A 1 106 ? 12.121 8.885 15.888 1.00 93.12 106 ILE A CA 1
ATOM 857 C C . ILE A 1 106 ? 11.277 9.085 17.154 1.00 93.12 106 ILE A C 1
ATOM 859 O O . ILE A 1 106 ? 11.808 9.025 18.263 1.00 93.12 106 ILE A O 1
ATOM 863 N N . ALA A 1 107 ? 9.954 9.215 17.017 1.00 92.56 107 ALA A N 1
ATOM 864 C CA . ALA A 1 107 ? 9.046 9.387 18.151 1.00 92.56 107 ALA A CA 1
ATOM 865 C C . ALA A 1 107 ? 9.127 8.230 19.168 1.00 92.56 107 ALA A C 1
ATOM 867 O O . ALA A 1 107 ? 9.121 8.468 20.378 1.00 92.56 107 ALA A O 1
ATOM 868 N N . ARG A 1 108 ? 9.256 6.977 18.703 1.00 91.38 108 ARG A N 1
ATOM 869 C CA . ARG A 1 108 ? 9.472 5.812 19.580 1.00 91.38 108 ARG A CA 1
ATOM 870 C C . ARG A 1 108 ? 10.772 5.931 20.376 1.00 91.38 108 ARG A C 1
ATOM 872 O O . ARG A 1 108 ? 10.746 5.724 21.583 1.00 91.38 108 ARG A O 1
ATOM 879 N N . ARG A 1 109 ? 11.880 6.323 19.736 1.00 89.94 109 ARG A N 1
ATOM 880 C CA . ARG A 1 109 ? 13.178 6.507 20.412 1.00 89.94 109 ARG A CA 1
ATOM 881 C C . ARG A 1 109 ? 13.139 7.600 21.480 1.00 89.94 109 ARG A C 1
ATOM 883 O O . ARG A 1 109 ? 13.755 7.425 22.525 1.00 89.94 109 ARG A O 1
ATOM 890 N N . HIS A 1 110 ? 12.418 8.698 21.244 1.00 91.00 110 HIS A N 1
ATOM 891 C CA . HIS A 1 110 ? 12.239 9.741 22.260 1.00 91.00 110 HIS A CA 1
ATOM 892 C C . HIS A 1 110 ? 11.431 9.238 23.457 1.00 91.00 110 HIS A C 1
ATOM 894 O O . HIS A 1 110 ? 11.852 9.433 24.590 1.00 91.00 110 HIS A O 1
ATOM 900 N N . ARG A 1 111 ? 10.327 8.519 23.222 1.00 86.62 111 ARG A N 1
ATOM 901 C CA . ARG A 1 111 ? 9.510 7.948 24.305 1.00 86.62 111 ARG A CA 1
ATOM 902 C C . ARG A 1 111 ? 10.283 6.969 25.189 1.00 86.62 111 ARG A C 1
ATOM 904 O O . ARG A 1 111 ? 10.112 7.007 26.396 1.00 86.62 111 ARG A O 1
ATOM 911 N N . THR A 1 112 ? 11.152 6.139 24.610 1.00 77.88 112 THR A N 1
ATOM 912 C CA . THR A 1 112 ? 11.990 5.197 25.374 1.00 77.88 112 THR A CA 1
ATOM 913 C C . THR A 1 112 ? 13.085 5.887 26.192 1.00 77.88 112 THR A C 1
ATOM 915 O O . THR A 1 112 ? 13.548 5.311 27.161 1.00 77.88 112 THR A O 1
ATOM 918 N N . LYS A 1 113 ? 13.519 7.101 25.821 1.00 66.88 113 LYS A N 1
ATOM 919 C CA . LYS A 1 113 ? 14.525 7.864 26.585 1.00 66.88 113 LYS A CA 1
ATOM 920 C C . LYS A 1 113 ? 13.939 8.680 27.742 1.00 66.88 113 LYS A C 1
ATOM 922 O O . LYS A 1 113 ? 14.698 9.153 28.577 1.00 66.88 113 LYS A O 1
ATOM 927 N N . THR A 1 114 ? 12.628 8.914 27.741 1.00 58.78 114 THR A N 1
ATOM 928 C CA . THR A 1 114 ? 11.917 9.692 28.774 1.00 58.78 114 THR A CA 1
ATOM 929 C C . THR A 1 114 ? 11.180 8.794 29.780 1.00 58.78 114 THR A C 1
ATOM 931 O O . THR A 1 114 ? 10.638 9.308 30.753 1.00 58.78 114 THR A O 1
ATOM 934 N N . ALA A 1 115 ? 11.156 7.478 29.548 1.00 51.78 115 ALA A N 1
ATOM 935 C CA . ALA A 1 115 ? 10.672 6.462 30.484 1.00 51.78 115 ALA A CA 1
ATOM 936 C C . ALA A 1 115 ? 11.844 5.883 31.283 1.00 51.78 115 ALA A C 1
ATOM 938 O O . ALA A 1 115 ? 11.625 5.570 32.471 1.00 51.78 115 ALA A O 1
#

pLDDT: mean 84.73, std 9.37, range [51.69, 95.69]

Foldseek 3Di:
DCPVVVLVVLLCVLLVLVVCLVVLVVQLVCLVVVVVDDDPDDPDPRSVVSNVVSVVVNVVSVVVSVVSLQDPDDCVPPVVVRVVSSCCSVVVSVVVVVVVCPVVVVVVVVVVVVD

Sequence (115 aa):
MNELFNWLLNLNSVVMPMRYLWVFLAYMLLNKHLKEFKSDYKFLKNPVAGRLVGAWCFLFTAFACILGMVPKTSYASNPSSWLFQLTLNILTPIIFVALGMILPMIARRHRTKTA

Secondary structure (DSSP, 8-state):
--HHHHHHHHHHHHHHHHHHHHHHHHHHHHHHTTTT---S--S-SSHHHHHHHHHHHHHHHHHHHHHHHS--S-TTT-HHHHHHHHHHHHHHHHHHHHHHTHHHHHHHHHHHHH-

Radius of gyration: 19.3 Å; chains: 1; bounding box: 39×21×59 Å

Organism: NCBI:txid337330